Protein AF-A0A2P6P1Z3-F1 (afdb_monomer)

Solvent-accessible surface area (backbone atoms only — not comparable to full-atom values): 7230 Å² total; per-residue (Å²): 114,63,71,67,61,56,53,53,53,49,55,52,51,52,56,49,49,52,50,42,66,70,66,73,53,96,58,74,72,78,73,43,80,47,70,51,68,73,65,91,86,56,58,59,67,59,38,65,75,65,55,59,63,68,64,52,67,67,78,42,44,46,83,47,77,49,87,76,76,66,87,91,67,74,92,77,88,87,88,76,99,55,85,85,63,66,95,62,81,65,67,52,42,71,33,85,87,37,95,58,36,50,78,95,52,96,68,136

Sequence (108 aa):
MGPNTFLAVQNIIEAVEDKYQTQGRNFEVPEFQVFFSDQAGNDFNKLFQSLPLELLRNGRTRIFYSRLFPKAHLHLVYSSFSLQCLSKVPEEVLDRNSPAWNKGRIHY

Secondary structure (DSSP, 8-state):
--HHHHHHHHHHHHHHHHHHHHT-S-PPPP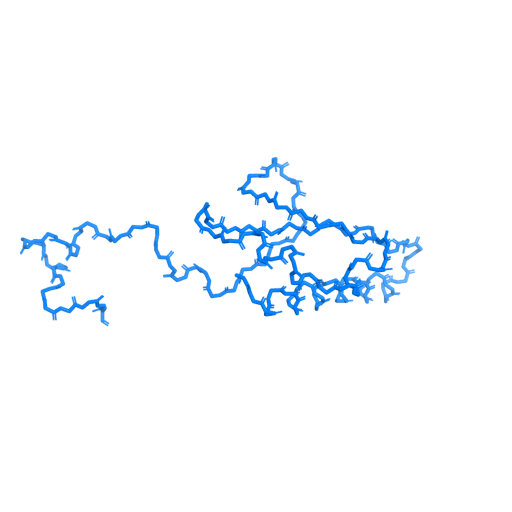PEEEEE---TTS-HHHHHHT--HHHHHTSSEEEEE-S---TT--S-----S-TTS-SS--GGGT-TTSTT--TT-S--

Foldseek 3Di:
DDCVVVVVVVVVLVVQQVVVVPVPPPDDRAQAEAEDEDDPPDDVVVVVVPDDVVQVVVVRYDYYYDHDDPPPGDPDDDDDPPPVDDPDDPVLCCDPVHPNPVPPDPDD

pLDDT: mean 87.69, std 8.58, range [58.81, 97.06]

InterPro domains:
  IPR005299 SAM dependent carboxyl methyltransferase [PF03492] (1-108)
  IPR005299 SAM dependent carboxyl methyltransferase [PTHR31009] (1-108)
  IPR029063 S-adenosyl-L-methionine-dependent methyltransferase superfamily [G3DSA:3.40.50.150] (1-108)
  IPR029063 S-adenosyl-L-methionine-dependent methyltransferase superfamily [SSF53335] (2-108)

Mean predicted aligned error: 6.29 Å

Organism: Rosa chinensis (NCBI:txid74649)

Radius of gyration: 19.91 Å; Cα contacts (8 Å, |Δi|>4): 66; chains: 1; bounding box: 46×25×56 Å

Structure (mmCIF, N/CA/C/O backbone):
data_AF-A0A2P6P1Z3-F1
#
_entry.id   AF-A0A2P6P1Z3-F1
#
loop_
_atom_site.group_PDB
_atom_site.id
_atom_site.type_symbol
_atom_site.label_atom_id
_atom_site.label_alt_id
_atom_site.label_comp_id
_atom_site.label_asym_id
_atom_site.label_entity_id
_atom_site.label_seq_id
_atom_site.pdbx_PDB_ins_code
_atom_site.Cartn_x
_atom_site.Cartn_y
_atom_site.Cartn_z
_atom_site.occupancy
_atom_site.B_iso_or_equiv
_atom_site.auth_seq_id
_atom_site.auth_comp_id
_atom_site.auth_asym_id
_atom_site.auth_atom_id
_atom_site.pdbx_PDB_model_num
ATOM 1 N N . MET A 1 1 ? 10.456 2.105 4.198 1.00 66.50 1 MET A N 1
ATOM 2 C CA . MET A 1 1 ? 9.118 2.629 4.562 1.00 66.50 1 MET A CA 1
ATOM 3 C C . MET A 1 1 ? 9.265 3.918 5.359 1.00 66.50 1 MET A C 1
ATOM 5 O O . MET A 1 1 ? 10.173 3.985 6.177 1.00 66.50 1 MET A O 1
ATOM 9 N N . GLY A 1 2 ? 8.434 4.930 5.093 1.00 75.50 2 GLY A N 1
ATOM 10 C CA . GLY A 1 2 ? 8.514 6.260 5.717 1.00 75.50 2 GLY A CA 1
ATOM 11 C C . GLY A 1 2 ? 7.184 6.709 6.341 1.00 75.50 2 GLY A C 1
ATOM 12 O O . GLY A 1 2 ? 6.200 5.972 6.263 1.00 75.50 2 GLY A O 1
ATOM 13 N N . PRO A 1 3 ? 7.124 7.921 6.925 1.00 81.94 3 PRO A N 1
ATOM 14 C CA . PRO A 1 3 ? 5.985 8.388 7.727 1.00 81.94 3 PRO A CA 1
ATOM 15 C C . PRO A 1 3 ? 4.665 8.479 6.947 1.00 81.94 3 PRO A C 1
ATOM 17 O O . PRO A 1 3 ? 3.595 8.346 7.535 1.00 81.94 3 PRO A O 1
ATOM 20 N N . ASN A 1 4 ? 4.729 8.636 5.621 1.00 86.69 4 ASN A N 1
ATOM 21 C CA . ASN A 1 4 ? 3.555 8.731 4.746 1.00 86.69 4 ASN A CA 1
ATOM 22 C C . ASN A 1 4 ? 2.596 7.547 4.919 1.00 86.69 4 ASN A C 1
ATOM 24 O O . ASN A 1 4 ? 1.381 7.721 4.912 1.00 86.69 4 ASN A O 1
ATOM 28 N N . THR A 1 5 ? 3.148 6.345 5.094 1.00 87.06 5 THR A N 1
ATOM 29 C CA . THR A 1 5 ? 2.363 5.123 5.266 1.00 87.06 5 THR A CA 1
ATOM 30 C C . THR A 1 5 ? 1.565 5.152 6.571 1.00 87.06 5 THR A C 1
ATOM 32 O O . THR A 1 5 ? 0.411 4.731 6.589 1.00 87.06 5 THR A O 1
ATOM 35 N N . PHE A 1 6 ? 2.137 5.689 7.651 1.00 88.31 6 PHE A N 1
ATOM 36 C CA . PHE A 1 6 ? 1.447 5.797 8.938 1.00 88.31 6 PHE A CA 1
ATOM 37 C C . PHE A 1 6 ? 0.349 6.854 8.915 1.00 88.31 6 PHE A C 1
ATOM 39 O O . PHE A 1 6 ? -0.741 6.589 9.410 1.00 88.31 6 PHE A O 1
ATOM 46 N N . LEU A 1 7 ? 0.598 7.994 8.265 1.00 89.94 7 LEU A N 1
ATOM 47 C CA . LEU A 1 7 ? -0.418 9.029 8.073 1.00 89.94 7 LEU A CA 1
ATOM 48 C C . LEU A 1 7 ? -1.613 8.499 7.268 1.00 89.94 7 LEU A C 1
ATOM 50 O O . LEU A 1 7 ? -2.761 8.744 7.621 1.00 89.94 7 LEU A O 1
ATOM 54 N N . ALA A 1 8 ? -1.355 7.726 6.208 1.00 92.81 8 ALA A N 1
ATOM 55 C CA . ALA A 1 8 ? -2.421 7.106 5.428 1.00 92.81 8 ALA A CA 1
ATOM 56 C C . ALA A 1 8 ? -3.257 6.130 6.273 1.00 92.81 8 ALA A C 1
ATOM 58 O O . ALA A 1 8 ? -4.483 6.170 6.213 1.00 92.81 8 ALA A O 1
ATOM 59 N N . VAL A 1 9 ? -2.606 5.284 7.081 1.00 92.25 9 VAL A N 1
ATOM 60 C CA . VAL A 1 9 ? -3.297 4.366 8.001 1.00 92.25 9 VAL A CA 1
ATOM 61 C C . VAL A 1 9 ? -4.146 5.132 9.011 1.00 92.25 9 VAL A C 1
ATOM 63 O O . VAL A 1 9 ? -5.310 4.786 9.191 1.00 92.25 9 VAL A O 1
ATOM 66 N N . GLN A 1 10 ? -3.592 6.173 9.631 1.00 91.19 10 GLN A N 1
ATOM 67 C CA . GLN A 1 10 ? -4.299 6.992 10.610 1.00 91.19 10 GLN A CA 1
ATOM 68 C C . GLN A 1 10 ? -5.548 7.639 10.002 1.00 91.19 10 GLN A C 1
ATOM 70 O O . GLN A 1 10 ? -6.642 7.434 10.517 1.00 91.19 10 GLN A O 1
ATOM 75 N N . ASN A 1 11 ? -5.411 8.296 8.847 1.00 93.44 11 ASN A N 1
ATOM 76 C CA . ASN A 1 11 ? -6.537 8.921 8.151 1.00 93.44 11 ASN A CA 1
ATOM 77 C C . ASN A 1 11 ? -7.644 7.912 7.800 1.00 93.44 11 ASN A C 1
ATOM 79 O O . ASN A 1 11 ? -8.827 8.238 7.854 1.00 93.44 11 ASN A O 1
ATOM 83 N N . ILE A 1 12 ? -7.275 6.686 7.411 1.00 94.44 12 ILE A N 1
ATOM 84 C CA . ILE A 1 12 ? -8.244 5.628 7.094 1.00 94.44 12 ILE A CA 1
ATOM 85 C C . ILE A 1 12 ? -8.974 5.167 8.357 1.00 94.44 12 ILE A C 1
ATOM 87 O O . ILE A 1 12 ? -10.191 5.000 8.311 1.00 94.44 12 ILE A O 1
ATOM 91 N N . ILE A 1 13 ? -8.251 4.942 9.458 1.00 91.88 13 ILE A N 1
ATOM 92 C CA . ILE A 1 13 ? -8.849 4.531 10.733 1.00 91.88 13 ILE A CA 1
ATOM 93 C C . ILE A 1 13 ? -9.823 5.607 11.210 1.00 91.88 13 ILE A C 1
ATOM 95 O O . ILE A 1 13 ? -10.996 5.296 11.387 1.00 91.88 13 ILE A O 1
ATOM 99 N N . GLU A 1 14 ? -9.376 6.861 11.307 1.00 91.56 14 GLU A N 1
ATOM 100 C CA . GLU A 1 14 ? -10.19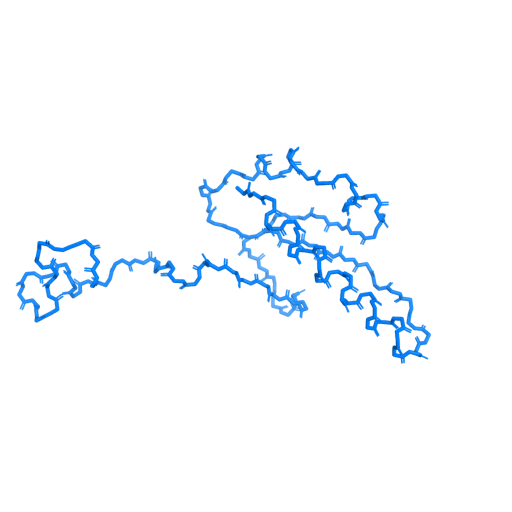7 7.997 11.749 1.00 91.56 14 GLU A CA 1
ATOM 101 C C . GLU A 1 14 ? -11.470 8.131 10.897 1.00 91.56 14 GLU A C 1
ATOM 103 O O . GLU A 1 14 ? -12.578 8.155 11.427 1.00 91.56 14 GLU A O 1
ATOM 108 N N . ALA A 1 15 ? -11.348 8.077 9.566 1.00 93.56 15 ALA A N 1
ATOM 109 C CA . ALA A 1 15 ? -12.505 8.159 8.673 1.00 93.56 15 ALA A CA 1
ATOM 110 C C . ALA A 1 15 ? -13.499 6.993 8.846 1.00 93.56 15 ALA A C 1
ATOM 112 O O . ALA A 1 15 ? -14.709 7.164 8.660 1.00 93.56 15 ALA A O 1
ATOM 113 N N . VAL A 1 16 ? -13.014 5.789 9.167 1.00 91.50 16 VAL A N 1
ATOM 114 C CA . VAL A 1 16 ? -13.882 4.639 9.448 1.00 91.50 16 VAL A CA 1
ATOM 115 C C . VAL A 1 16 ? -14.548 4.799 10.813 1.00 91.50 16 VAL A C 1
ATOM 117 O O . VAL A 1 16 ? -15.757 4.597 10.903 1.00 91.50 16 VAL A O 1
ATOM 120 N N . GLU A 1 17 ? -13.808 5.186 11.851 1.00 89.44 17 GLU A N 1
ATOM 121 C CA . GLU A 1 17 ? -14.349 5.427 13.194 1.00 89.44 17 GLU A CA 1
ATOM 122 C C . GLU A 1 17 ? -15.449 6.494 13.171 1.00 89.44 17 GLU A C 1
ATOM 124 O O . GLU A 1 17 ? -16.557 6.235 13.649 1.00 89.44 17 GLU A O 1
ATOM 129 N N . ASP A 1 18 ? -15.200 7.627 12.514 1.00 90.88 18 ASP A N 1
ATOM 130 C CA . ASP A 1 18 ? -16.171 8.710 12.339 1.00 90.88 18 ASP A CA 1
ATOM 131 C C . ASP A 1 18 ? -17.444 8.223 11.642 1.00 90.88 18 ASP A C 1
ATOM 133 O O . ASP A 1 18 ? -18.569 8.563 12.026 1.00 90.88 18 ASP A O 1
ATOM 137 N N . LYS A 1 19 ? -17.301 7.365 10.628 1.00 90.81 19 LYS A N 1
ATOM 138 C CA . LYS A 1 19 ? -18.449 6.774 9.934 1.00 90.81 19 LYS A CA 1
ATOM 139 C C . LYS A 1 19 ? -19.277 5.876 10.857 1.00 90.81 19 LYS A C 1
ATOM 141 O O . LYS A 1 19 ? -20.504 5.915 10.785 1.00 90.81 19 LYS A O 1
ATOM 146 N N . TYR A 1 20 ? -18.644 5.077 11.716 1.00 88.25 20 TYR A N 1
ATOM 147 C CA . TYR A 1 20 ? -19.368 4.238 12.679 1.00 88.25 20 TYR A CA 1
ATOM 148 C C . TYR A 1 20 ? -20.091 5.079 13.734 1.00 88.25 20 TYR A C 1
ATOM 150 O O . TYR A 1 20 ? -21.241 4.785 14.057 1.00 88.25 20 TYR A O 1
ATOM 158 N N . GLN A 1 21 ? -19.463 6.155 14.209 1.00 86.25 21 GLN A N 1
ATOM 159 C CA . GLN A 1 21 ? -20.061 7.059 15.192 1.00 86.25 21 GLN A CA 1
ATOM 160 C C . GLN A 1 21 ? -21.251 7.843 14.616 1.00 86.25 21 GLN A C 1
ATOM 162 O O . GLN A 1 21 ? -22.292 7.968 15.258 1.00 86.25 21 GLN A O 1
ATOM 167 N N . THR A 1 22 ? -21.132 8.343 13.384 1.00 87.06 22 THR A N 1
ATOM 168 C CA . THR A 1 22 ? -22.158 9.197 12.755 1.00 87.06 2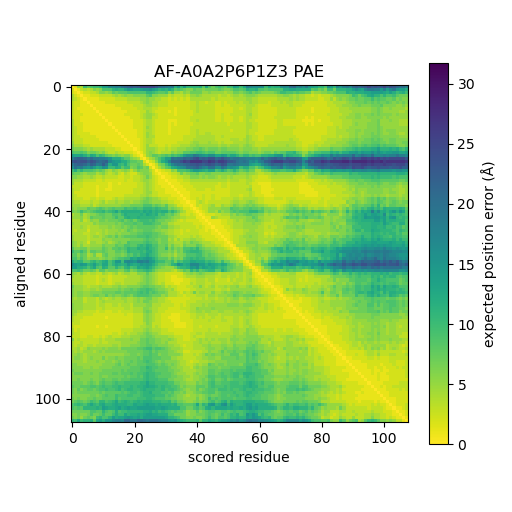2 THR A CA 1
ATOM 169 C C . THR A 1 22 ? -23.370 8.430 12.230 1.00 87.06 22 THR A C 1
ATOM 171 O O . THR A 1 22 ? -24.460 8.994 12.145 1.00 87.06 22 THR A O 1
ATOM 174 N N . GLN A 1 23 ? -23.231 7.145 11.891 1.00 82.12 23 GLN A N 1
ATOM 175 C CA . GLN A 1 23 ? -24.332 6.357 11.325 1.00 82.12 23 GLN A CA 1
ATOM 176 C C . GLN A 1 23 ? -25.368 5.867 12.353 1.00 82.12 23 GLN A C 1
ATOM 178 O O . GLN A 1 23 ? -26.325 5.198 11.960 1.00 82.12 23 GLN A O 1
ATOM 183 N N . GLY A 1 24 ? -25.228 6.212 13.641 1.00 58.81 24 GLY A N 1
ATOM 184 C CA . GLY A 1 24 ? -26.300 6.126 14.647 1.00 58.81 24 GLY A CA 1
ATOM 185 C C . GLY A 1 24 ? -26.850 4.722 14.930 1.00 58.81 24 GLY A C 1
ATOM 186 O O . GLY A 1 24 ? -27.867 4.572 15.604 1.00 58.81 24 GLY A O 1
ATOM 187 N N . ARG A 1 25 ? -26.211 3.676 14.410 1.00 61.59 25 ARG A N 1
ATOM 188 C CA . ARG A 1 25 ? -26.497 2.290 14.778 1.00 61.59 25 ARG A CA 1
ATOM 189 C C . ARG A 1 25 ? -25.661 1.995 16.020 1.00 61.59 25 ARG A C 1
ATOM 1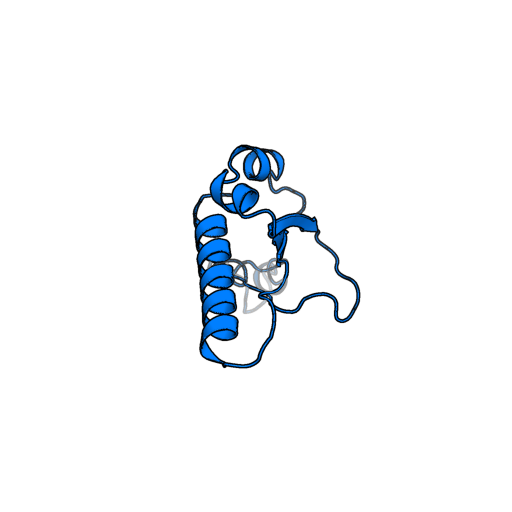91 O O . ARG A 1 25 ? -24.526 2.447 16.080 1.00 61.59 25 ARG A O 1
ATOM 198 N N . ASN A 1 26 ? -26.195 1.245 16.985 1.00 61.53 26 ASN A N 1
ATOM 199 C CA . ASN A 1 26 ? -25.491 0.771 18.192 1.00 61.53 26 ASN A CA 1
ATOM 200 C C . ASN A 1 26 ? -24.329 -0.197 17.862 1.00 61.53 26 ASN A C 1
ATOM 202 O O . ASN A 1 26 ? -24.202 -1.260 18.464 1.00 61.53 26 ASN A O 1
ATOM 206 N N . PHE A 1 27 ? -23.528 0.105 16.847 1.00 69.94 27 PHE A N 1
ATOM 207 C CA . PHE A 1 27 ? -22.347 -0.644 16.501 1.00 69.94 27 PHE A CA 1
ATOM 208 C C . PHE A 1 27 ? -21.200 -0.090 17.319 1.00 69.94 27 PHE A C 1
ATOM 210 O O . PHE A 1 27 ? -20.813 1.070 17.190 1.00 69.94 27 PHE A O 1
ATOM 217 N N . GLU A 1 28 ? -20.664 -0.953 18.168 1.00 82.38 28 GLU A N 1
ATOM 218 C CA . GLU A 1 28 ? -19.338 -0.757 18.712 1.00 82.38 28 GLU A CA 1
ATOM 219 C C . GLU A 1 28 ? -18.374 -0.546 17.539 1.00 82.38 28 GLU A C 1
ATOM 221 O O . GLU A 1 28 ? -18.435 -1.258 16.530 1.00 82.38 28 GLU A O 1
ATOM 226 N N . VAL A 1 29 ? -17.522 0.476 17.642 1.00 84.94 29 VAL A N 1
ATOM 227 C CA . VAL A 1 29 ? -16.449 0.697 16.666 1.00 84.94 29 VAL A CA 1
ATOM 228 C C . VAL A 1 29 ? -15.683 -0.637 16.527 1.00 84.94 29 VAL A C 1
ATOM 230 O O . VAL A 1 29 ? -15.501 -1.327 17.535 1.00 84.94 29 VAL A O 1
ATOM 233 N N . PRO A 1 30 ? -15.250 -1.056 15.329 1.00 88.62 30 PRO A N 1
ATOM 234 C CA . PRO A 1 30 ? -14.557 -2.333 15.169 1.00 88.62 30 PRO A CA 1
ATOM 235 C C . PRO A 1 30 ? -13.114 -2.301 15.701 1.00 88.62 30 PRO A C 1
ATOM 237 O O . PRO A 1 30 ? -12.525 -1.240 15.924 1.00 88.62 30 PRO A O 1
ATOM 240 N N . GLU A 1 31 ? -12.524 -3.480 15.897 1.00 91.50 31 GLU A N 1
ATOM 241 C CA . GLU A 1 31 ? -11.065 -3.618 15.953 1.00 91.50 31 GLU A CA 1
ATOM 242 C C . GLU A 1 31 ? -10.476 -3.473 14.543 1.00 91.50 31 GLU A C 1
ATOM 244 O O . GLU A 1 31 ? -11.069 -3.906 13.551 1.00 91.50 31 GLU A O 1
ATOM 249 N N . PHE A 1 32 ? -9.276 -2.906 14.453 1.00 91.94 32 PHE A N 1
ATOM 250 C CA . PHE A 1 32 ? -8.572 -2.702 13.194 1.00 91.94 32 PHE A CA 1
ATOM 251 C C . PHE A 1 32 ? -7.400 -3.672 13.075 1.00 91.94 32 PHE A C 1
ATOM 253 O O . PHE A 1 32 ? -6.544 -3.766 13.953 1.00 91.94 32 PHE A O 1
ATOM 260 N N . GLN A 1 33 ? -7.325 -4.377 11.949 1.00 93.94 33 GLN A N 1
ATOM 261 C CA . GLN A 1 33 ? -6.143 -5.143 11.564 1.00 93.94 33 GLN A CA 1
ATOM 262 C C . GLN A 1 33 ? -5.515 -4.474 10.348 1.00 93.94 33 GLN A C 1
ATOM 264 O O . GLN A 1 33 ? -6.100 -4.452 9.265 1.00 93.94 33 GLN A O 1
ATOM 269 N N . VAL A 1 34 ? -4.334 -3.899 10.545 1.00 92.75 34 VAL A N 1
ATOM 270 C CA . VAL A 1 34 ? -3.595 -3.174 9.514 1.00 92.75 34 VAL A CA 1
ATOM 271 C C . VAL A 1 34 ? -2.482 -4.069 9.001 1.00 92.75 34 VAL A C 1
ATOM 273 O O . VAL A 1 34 ? -1.633 -4.522 9.768 1.00 92.75 34 VAL A O 1
ATOM 276 N N . PHE A 1 35 ? -2.469 -4.299 7.692 1.00 93.00 35 PHE A N 1
ATOM 277 C CA . PHE A 1 35 ? -1.442 -5.087 7.027 1.00 93.00 35 PHE A CA 1
ATOM 278 C C . PHE A 1 35 ? -0.600 -4.190 6.131 1.00 93.00 35 PHE A C 1
ATOM 280 O O . PHE A 1 35 ? -1.117 -3.552 5.214 1.00 93.00 35 PHE A O 1
ATOM 287 N N . PHE A 1 36 ? 0.708 -4.177 6.363 1.00 91.75 36 PHE A N 1
ATOM 288 C CA . PHE A 1 36 ? 1.657 -3.581 5.435 1.00 91.75 36 PHE A CA 1
ATOM 289 C C . PHE A 1 36 ? 2.085 -4.624 4.402 1.00 91.75 36 PHE A C 1
ATOM 291 O O . PHE A 1 36 ? 2.424 -5.751 4.760 1.00 91.75 36 PHE A O 1
ATOM 298 N N . SER A 1 37 ? 2.070 -4.247 3.124 1.00 91.50 37 SER A N 1
ATOM 299 C CA . SER A 1 37 ? 2.480 -5.097 2.003 1.00 91.50 37 SER A CA 1
ATOM 300 C C . SER A 1 37 ? 3.442 -4.325 1.107 1.00 91.50 37 SER A C 1
ATOM 302 O O . SER A 1 37 ? 3.159 -3.195 0.724 1.00 91.50 37 SER A O 1
ATOM 304 N N . ASP A 1 38 ? 4.573 -4.943 0.780 1.00 90.38 38 ASP A N 1
ATOM 305 C CA . ASP A 1 38 ? 5.600 -4.413 -0.124 1.00 90.38 38 ASP A CA 1
ATOM 306 C C . ASP A 1 38 ? 6.415 -5.588 -0.697 1.00 90.38 38 ASP A C 1
ATOM 308 O O . ASP A 1 38 ? 6.251 -6.746 -0.279 1.00 90.38 38 ASP A O 1
ATOM 312 N N . GLN A 1 39 ? 7.306 -5.291 -1.639 1.00 87.44 39 GLN A N 1
ATOM 313 C CA . GLN A 1 39 ? 8.254 -6.230 -2.219 1.00 87.44 39 GLN A CA 1
ATOM 314 C C . GLN A 1 39 ? 9.114 -6.900 -1.139 1.00 87.44 39 GLN A C 1
ATOM 316 O O . GLN A 1 39 ? 9.400 -6.335 -0.083 1.00 87.44 39 GLN A O 1
ATOM 321 N N . ALA A 1 40 ? 9.571 -8.124 -1.416 1.00 83.19 40 ALA A N 1
ATOM 322 C CA . ALA A 1 40 ? 10.347 -8.916 -0.459 1.00 83.19 40 ALA A CA 1
ATOM 323 C C . ALA A 1 40 ? 11.675 -8.261 -0.037 1.00 83.19 40 ALA A C 1
ATOM 325 O O . ALA A 1 40 ? 12.176 -8.570 1.039 1.00 83.19 40 ALA A O 1
ATOM 326 N N . GLY A 1 41 ? 12.220 -7.361 -0.862 1.00 81.62 41 GLY A N 1
ATOM 327 C CA . GLY A 1 41 ? 13.429 -6.595 -0.555 1.00 81.62 41 GLY A CA 1
ATOM 328 C C . GLY A 1 41 ? 13.206 -5.358 0.322 1.00 81.62 41 GLY A C 1
ATOM 329 O O . GLY A 1 41 ? 14.182 -4.703 0.675 1.00 81.62 41 GLY A O 1
ATOM 330 N N . ASN A 1 42 ? 11.961 -5.007 0.670 1.00 83.88 42 ASN A N 1
ATOM 331 C CA . ASN A 1 42 ? 11.699 -3.867 1.547 1.00 83.88 42 ASN A CA 1
ATOM 332 C C . ASN A 1 42 ? 12.107 -4.168 3.002 1.00 83.88 42 ASN A C 1
ATOM 334 O O . ASN A 1 42 ? 11.875 -5.254 3.533 1.00 83.88 42 ASN A O 1
ATOM 338 N N . ASP A 1 43 ? 12.673 -3.163 3.670 1.00 83.62 43 ASP A N 1
ATOM 339 C CA . ASP A 1 43 ? 13.118 -3.247 5.061 1.00 83.62 43 ASP A CA 1
ATOM 340 C C . ASP A 1 43 ? 11.940 -3.041 6.029 1.00 83.62 43 ASP A C 1
ATOM 342 O O . ASP A 1 43 ? 11.625 -1.923 6.457 1.00 83.62 43 ASP A O 1
ATOM 346 N N . PHE A 1 44 ? 11.261 -4.140 6.365 1.00 83.75 44 PHE A N 1
ATOM 347 C CA . PHE A 1 44 ? 10.180 -4.141 7.354 1.00 83.75 44 PHE A CA 1
ATOM 348 C C . PHE A 1 44 ? 10.679 -3.935 8.784 1.00 83.75 44 PHE A C 1
ATOM 350 O O . PHE A 1 44 ? 9.925 -3.437 9.614 1.00 83.75 44 PHE A O 1
ATOM 357 N N . ASN A 1 45 ? 11.944 -4.233 9.084 1.00 84.25 45 ASN A N 1
ATOM 358 C CA . ASN A 1 45 ? 12.485 -4.006 10.423 1.00 84.25 45 ASN A CA 1
ATOM 359 C C . ASN A 1 45 ? 12.500 -2.512 10.744 1.00 84.25 45 ASN A C 1
ATOM 361 O O . ASN A 1 45 ? 12.057 -2.109 11.819 1.00 84.25 45 ASN A O 1
ATOM 365 N N . LYS A 1 46 ? 12.905 -1.676 9.781 1.00 85.06 46 LYS A N 1
ATOM 366 C CA . LYS A 1 46 ? 12.798 -0.216 9.919 1.00 85.06 46 LYS A CA 1
ATOM 367 C C . LYS A 1 46 ? 11.359 0.262 10.082 1.00 85.06 46 LYS A C 1
ATOM 369 O O . LYS A 1 46 ? 11.118 1.192 10.846 1.00 85.06 46 LYS A O 1
ATOM 374 N N . LEU A 1 47 ? 10.400 -0.359 9.390 1.00 84.94 47 LEU A N 1
ATOM 375 C CA . LEU A 1 47 ? 8.980 -0.034 9.555 1.00 84.94 47 LEU A CA 1
ATOM 376 C C . LEU A 1 47 ? 8.534 -0.280 11.002 1.00 84.94 47 LEU A C 1
ATOM 378 O O . LEU A 1 47 ? 8.007 0.629 11.629 1.00 84.94 47 LEU A O 1
ATOM 382 N N . PHE A 1 48 ? 8.795 -1.469 11.549 1.00 83.62 48 PHE A N 1
ATOM 383 C CA . PHE A 1 48 ? 8.399 -1.802 12.919 1.00 83.62 48 PHE A CA 1
ATOM 384 C C . PHE A 1 48 ? 9.111 -0.943 13.974 1.00 83.62 48 PHE A C 1
ATOM 386 O O . PHE A 1 48 ? 8.492 -0.567 14.963 1.00 83.62 48 PHE A O 1
ATOM 393 N N . GLN A 1 49 ? 10.376 -0.571 13.750 1.00 84.94 49 GLN A N 1
ATOM 394 C CA . GLN A 1 49 ? 11.124 0.326 14.644 1.00 84.94 49 GLN A CA 1
ATOM 395 C C . GLN A 1 49 ? 10.606 1.771 14.639 1.00 84.94 49 GLN A C 1
ATOM 397 O O . GLN A 1 49 ? 10.778 2.485 15.621 1.00 84.94 49 GLN A O 1
ATOM 402 N N . SER A 1 50 ? 9.997 2.207 13.535 1.00 85.62 50 SER A N 1
ATOM 403 C CA . SER A 1 50 ? 9.466 3.566 13.363 1.00 85.62 50 SER A CA 1
ATOM 404 C C . SER A 1 50 ? 7.963 3.663 13.611 1.00 85.62 50 SER A C 1
ATOM 406 O O . SER A 1 50 ? 7.379 4.719 13.368 1.00 85.62 50 SER A O 1
ATOM 408 N N . LEU A 1 51 ? 7.333 2.584 14.090 1.00 84.06 51 LEU A N 1
ATOM 409 C CA . LEU A 1 51 ? 5.903 2.569 14.355 1.00 84.06 51 LEU A CA 1
ATOM 410 C C . LEU A 1 51 ? 5.528 3.643 15.386 1.00 84.06 51 LEU A C 1
ATOM 412 O O . LEU A 1 51 ? 6.051 3.623 16.504 1.00 84.06 51 LEU A O 1
ATOM 416 N N . PRO A 1 52 ? 4.595 4.550 15.052 1.00 81.62 52 PRO A N 1
ATOM 417 C CA . PRO A 1 52 ? 4.075 5.510 16.007 1.00 81.62 52 PRO A CA 1
ATOM 418 C C . PRO A 1 52 ? 3.429 4.776 17.177 1.00 81.62 52 PRO A C 1
ATOM 420 O O . PRO A 1 52 ? 2.523 3.960 16.994 1.00 81.62 52 PRO A O 1
ATOM 423 N N . LEU A 1 53 ? 3.867 5.100 18.393 1.00 76.00 53 LEU A N 1
ATOM 424 C CA . LEU A 1 53 ? 3.319 4.499 19.607 1.00 76.00 53 LEU A CA 1
ATOM 425 C C . LEU A 1 53 ? 1.805 4.756 19.727 1.00 76.00 53 LEU A C 1
ATOM 427 O O . LEU A 1 53 ? 1.077 3.919 20.246 1.00 76.00 53 LEU A O 1
ATOM 431 N N . GLU A 1 54 ? 1.315 5.878 19.201 1.00 74.94 54 GLU A N 1
ATOM 432 C CA . GLU A 1 54 ? -0.105 6.256 19.174 1.00 74.94 54 GLU A CA 1
ATOM 433 C C . GLU A 1 54 ? -0.979 5.250 18.412 1.00 74.94 54 GLU A C 1
ATOM 435 O O . GLU A 1 54 ? -2.038 4.868 18.910 1.00 74.94 54 GLU A O 1
ATOM 440 N N . LEU A 1 55 ? -0.498 4.727 17.276 1.00 75.31 55 LEU A N 1
ATOM 441 C CA . LEU A 1 55 ? -1.211 3.707 16.498 1.00 75.31 55 LEU A CA 1
ATOM 442 C C . LEU A 1 55 ? -1.353 2.383 17.257 1.00 75.31 55 LEU A C 1
ATOM 444 O O . LEU A 1 55 ? -2.297 1.641 17.004 1.00 75.31 55 LEU A O 1
ATOM 448 N N . LEU A 1 56 ? -0.435 2.092 18.181 1.00 70.88 56 LEU A N 1
ATOM 449 C CA . LEU A 1 56 ? -0.462 0.892 19.022 1.00 70.88 56 LEU A CA 1
ATOM 450 C C . LEU A 1 56 ? -1.234 1.118 20.335 1.00 70.88 56 LEU A C 1
ATOM 452 O O . LEU A 1 56 ? -1.809 0.184 20.891 1.00 70.88 56 LEU A O 1
ATOM 456 N N . ARG A 1 57 ? -1.262 2.357 20.844 1.00 63.47 57 ARG A N 1
ATOM 457 C CA . ARG A 1 57 ? -1.884 2.718 22.132 1.00 63.47 57 ARG A CA 1
ATOM 458 C C . ARG A 1 57 ? -3.405 2.743 22.109 1.00 63.47 57 ARG A C 1
ATOM 460 O O . ARG A 1 57 ? -4.003 2.683 23.179 1.00 63.47 57 ARG A O 1
ATOM 467 N N . ASN A 1 58 ? -4.031 2.789 20.936 1.00 65.62 58 ASN A N 1
ATOM 468 C CA . ASN A 1 58 ? -5.488 2.691 20.822 1.00 65.62 58 ASN A CA 1
ATOM 469 C C . ASN A 1 58 ? -6.043 1.323 21.278 1.00 65.62 58 ASN A C 1
ATOM 471 O O . ASN A 1 58 ? -7.257 1.182 21.382 1.00 65.62 58 ASN A O 1
ATOM 475 N N . GLY A 1 59 ? -5.190 0.314 21.535 1.00 68.69 59 GLY A N 1
ATOM 476 C CA . GLY A 1 59 ? -5.563 -1.008 22.069 1.00 68.69 59 GLY A CA 1
ATOM 477 C C . GLY A 1 59 ? -6.423 -1.868 21.133 1.00 68.69 59 GLY A C 1
ATOM 478 O O . GLY A 1 59 ? -6.675 -3.035 21.417 1.00 68.69 59 GLY A O 1
ATOM 479 N N . ARG A 1 60 ? -6.852 -1.294 20.009 1.00 77.31 60 ARG A N 1
ATOM 480 C CA . ARG A 1 60 ? -7.828 -1.834 19.059 1.00 77.31 60 ARG A CA 1
ATOM 481 C C . ARG A 1 60 ? -7.215 -2.067 17.686 1.00 77.31 60 ARG A C 1
ATOM 483 O O . ARG A 1 60 ? -7.807 -2.770 16.875 1.00 77.31 60 ARG A O 1
ATOM 490 N N . THR A 1 61 ? -6.045 -1.485 17.426 1.00 87.94 61 THR A N 1
ATOM 491 C CA . THR A 1 61 ? -5.308 -1.647 16.177 1.00 87.94 61 THR A CA 1
ATOM 492 C C . THR A 1 61 ? -4.181 -2.645 16.3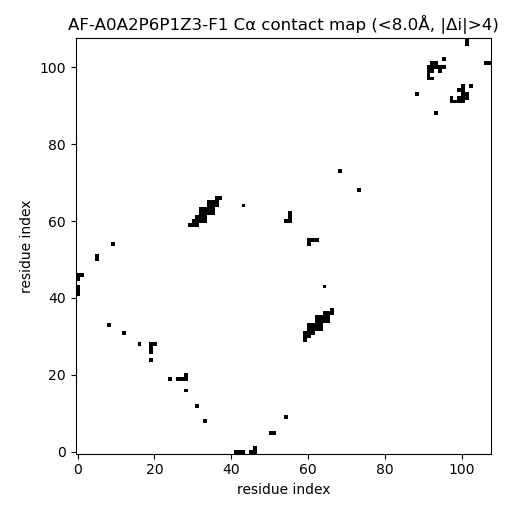59 1.00 87.94 61 THR A C 1
ATOM 494 O O . THR A 1 61 ? -3.304 -2.492 17.207 1.00 87.94 61 THR A O 1
ATOM 497 N N . ARG A 1 62 ? -4.186 -3.673 15.517 1.00 88.19 62 ARG A N 1
ATOM 498 C CA . ARG A 1 62 ? -3.117 -4.664 15.422 1.00 88.19 62 ARG A CA 1
ATOM 499 C C . ARG A 1 62 ? -2.429 -4.521 14.080 1.00 88.19 62 ARG A C 1
ATOM 501 O O . ARG A 1 62 ? -3.086 -4.435 13.045 1.00 88.19 62 ARG A O 1
ATOM 508 N N . ILE A 1 63 ? -1.104 -4.491 14.112 1.00 87.69 63 ILE A N 1
ATOM 509 C CA . ILE A 1 63 ? -0.275 -4.228 12.942 1.00 87.69 63 ILE A CA 1
ATOM 510 C C . ILE A 1 63 ? 0.459 -5.501 12.543 1.00 87.69 63 ILE A C 1
ATOM 512 O O . ILE A 1 63 ? 1.123 -6.132 13.363 1.00 87.69 63 ILE A O 1
ATOM 516 N N . PHE A 1 64 ? 0.366 -5.842 11.264 1.00 88.62 64 PHE A N 1
ATOM 517 C CA . PHE A 1 64 ? 0.946 -7.039 10.683 1.00 88.62 64 PHE A CA 1
ATOM 518 C C . PHE A 1 64 ? 1.683 -6.727 9.385 1.00 88.62 64 PHE A C 1
ATOM 520 O O . PHE A 1 64 ? 1.464 -5.711 8.722 1.00 88.62 64 PHE A O 1
ATOM 527 N N . TYR A 1 65 ? 2.530 -7.670 8.991 1.00 87.69 65 TYR A N 1
ATOM 528 C CA . TYR A 1 65 ? 3.098 -7.743 7.657 1.00 87.69 65 TYR A CA 1
ATOM 529 C C . TYR A 1 65 ? 2.526 -8.962 6.932 1.00 87.69 65 TYR A C 1
ATOM 531 O O . TYR A 1 65 ? 2.549 -10.064 7.480 1.00 87.69 65 TYR A O 1
ATOM 539 N N . SER A 1 66 ? 2.040 -8.783 5.702 1.00 85.50 66 SER A N 1
ATOM 540 C CA . SER A 1 66 ? 1.698 -9.907 4.827 1.00 85.50 66 SER A CA 1
ATOM 541 C C . SER A 1 66 ? 1.758 -9.515 3.352 1.00 85.50 66 SER A C 1
ATOM 543 O O . SER A 1 66 ? 1.457 -8.382 2.989 1.00 85.50 66 SER A O 1
ATOM 545 N N . ARG A 1 67 ? 2.117 -10.479 2.495 1.00 84.94 67 ARG A N 1
ATOM 546 C CA . ARG A 1 67 ? 2.065 -10.358 1.024 1.00 84.94 67 ARG A CA 1
ATOM 547 C C . ARG A 1 67 ? 0.923 -11.151 0.394 1.00 84.94 67 ARG A C 1
ATOM 549 O O . ARG A 1 67 ? 0.619 -10.955 -0.776 1.00 84.94 67 ARG A O 1
ATOM 556 N N . LEU A 1 68 ? 0.337 -12.085 1.140 1.00 87.88 68 LEU A N 1
ATOM 557 C CA . LEU A 1 68 ? -0.695 -12.993 0.655 1.00 87.88 68 LEU A CA 1
ATOM 558 C C . LEU A 1 68 ? -1.866 -12.968 1.627 1.00 87.88 68 LEU A C 1
ATOM 560 O O . LEU A 1 68 ? -1.682 -12.997 2.844 1.00 87.88 68 LEU A O 1
ATOM 564 N N . PHE A 1 69 ? -3.071 -12.933 1.077 1.00 93.38 69 PHE A N 1
ATOM 565 C CA . PHE A 1 69 ? -4.299 -12.877 1.853 1.00 93.38 69 PHE A CA 1
ATOM 566 C C . PHE A 1 69 ? -5.242 -13.984 1.387 1.00 93.38 69 PHE A C 1
ATOM 568 O O . PHE A 1 69 ? -5.351 -14.218 0.179 1.00 93.38 69 PHE A O 1
ATOM 575 N N . PRO A 1 70 ? -5.940 -14.663 2.312 1.00 95.38 70 PRO A N 1
ATOM 576 C CA . PRO A 1 70 ? -7.036 -15.544 1.947 1.00 95.38 70 PRO A CA 1
ATOM 577 C C . PRO A 1 70 ? -8.115 -14.798 1.151 1.00 95.38 70 PRO A C 1
ATOM 579 O O . PRO A 1 70 ? -8.245 -13.571 1.214 1.00 95.38 70 PRO A O 1
ATOM 582 N N . LYS A 1 71 ? -8.936 -15.553 0.419 1.00 95.00 71 LYS A N 1
ATOM 583 C CA . LYS A 1 71 ? -10.078 -14.994 -0.310 1.00 95.00 71 LYS A CA 1
ATOM 584 C C . LYS A 1 71 ? -11.016 -14.256 0.657 1.00 95.00 71 LYS A C 1
ATOM 586 O O . LYS A 1 71 ? -11.344 -14.790 1.710 1.00 95.00 71 LYS A O 1
ATOM 591 N N . ALA A 1 72 ? -11.465 -13.060 0.260 1.00 94.31 72 ALA A N 1
ATOM 592 C CA . ALA A 1 72 ? -12.404 -12.220 1.017 1.00 94.31 72 ALA A CA 1
ATOM 593 C C . ALA A 1 72 ? -11.941 -11.846 2.444 1.00 94.31 72 ALA A C 1
ATOM 595 O O . ALA A 1 72 ? -12.763 -11.677 3.337 1.00 94.31 72 ALA A O 1
ATOM 596 N N . HIS A 1 73 ? -10.628 -11.714 2.661 1.00 94.69 73 HIS A N 1
ATOM 597 C CA . HIS A 1 73 ? -10.069 -11.377 3.974 1.00 94.69 73 HIS A CA 1
ATOM 598 C C . HIS A 1 73 ? -9.941 -9.866 4.247 1.00 94.69 73 HIS A C 1
ATOM 600 O O . HIS A 1 73 ? -9.975 -9.445 5.400 1.00 94.69 73 HIS A O 1
ATOM 606 N N . LEU A 1 74 ? -9.778 -9.039 3.209 1.00 95.31 74 LEU A N 1
ATOM 607 C CA . LEU A 1 74 ? -9.545 -7.598 3.352 1.00 95.31 74 LEU A CA 1
ATOM 608 C C . LEU A 1 74 ? -10.827 -6.797 3.106 1.00 95.31 74 LEU A C 1
ATOM 610 O O . LEU A 1 74 ? -11.485 -6.982 2.084 1.00 95.31 74 LEU A O 1
ATOM 614 N N . HIS A 1 75 ? -11.134 -5.866 4.012 1.00 95.50 75 HIS A N 1
ATOM 615 C CA . HIS A 1 75 ? -12.267 -4.941 3.876 1.00 95.50 75 HIS A CA 1
ATOM 616 C C . HIS A 1 75 ? -11.923 -3.699 3.045 1.00 95.50 75 HIS A C 1
ATOM 618 O O . HIS A 1 75 ? -12.772 -3.176 2.328 1.00 95.50 75 HIS A O 1
ATOM 624 N N . LEU A 1 76 ? -10.682 -3.219 3.152 1.00 95.50 76 LEU A N 1
ATOM 625 C CA . LEU A 1 76 ? -10.194 -2.024 2.472 1.00 95.50 76 LEU A CA 1
ATOM 626 C C . LEU A 1 76 ? -8.744 -2.243 2.044 1.00 95.50 76 LEU A C 1
ATOM 628 O O . LEU A 1 76 ? -7.944 -2.794 2.800 1.00 95.50 76 LEU A O 1
ATOM 632 N N . VAL A 1 77 ? -8.415 -1.795 0.831 1.00 95.31 77 VAL A N 1
ATOM 633 C CA . VAL A 1 77 ? -7.050 -1.797 0.295 1.00 95.31 77 VAL A CA 1
ATOM 634 C C . VAL A 1 77 ? -6.695 -0.379 -0.130 1.00 95.31 77 VAL A C 1
ATOM 636 O O . VAL A 1 77 ? -7.449 0.259 -0.862 1.00 95.31 77 VAL A O 1
ATOM 639 N N . TYR A 1 78 ? -5.544 0.103 0.330 1.00 95.06 78 TYR A N 1
ATOM 640 C CA . TYR A 1 78 ? -5.000 1.408 -0.022 1.00 95.06 78 TYR A CA 1
ATOM 641 C C . TYR A 1 78 ? -3.670 1.236 -0.750 1.00 95.06 78 TYR A C 1
ATOM 643 O O . TYR A 1 78 ? -2.825 0.442 -0.339 1.00 95.06 78 TYR A O 1
ATOM 651 N N . SER A 1 79 ? -3.489 1.991 -1.830 1.00 94.06 79 SER A N 1
ATOM 652 C CA . SER A 1 79 ? -2.290 1.960 -2.659 1.00 94.0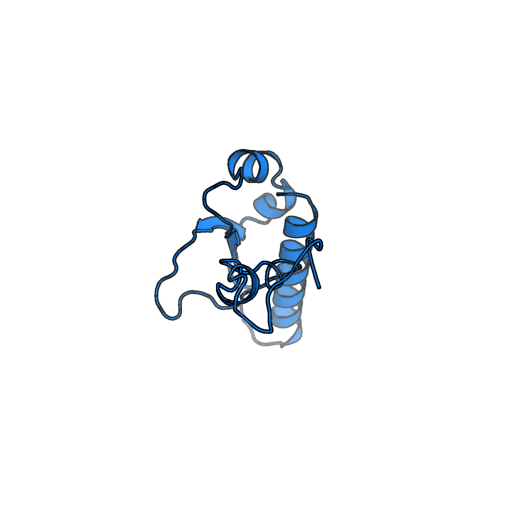6 79 SER A CA 1
ATOM 653 C C . SER A 1 79 ? -1.980 3.375 -3.129 1.00 94.06 79 SER A C 1
ATOM 655 O O . SER A 1 79 ? -2.851 4.043 -3.679 1.00 94.06 79 SER A O 1
ATOM 657 N N . SER A 1 80 ? -0.749 3.837 -2.922 1.00 93.81 80 SER A N 1
ATOM 658 C CA . SER A 1 80 ? -0.323 5.191 -3.282 1.00 93.81 80 SER A CA 1
ATOM 659 C C . SER A 1 80 ? 1.095 5.158 -3.830 1.00 93.81 80 SER A C 1
ATOM 661 O O . SER A 1 80 ? 1.971 4.544 -3.225 1.00 93.81 80 SER A O 1
ATOM 663 N N . PHE A 1 81 ? 1.300 5.772 -4.999 1.00 91.62 81 PHE A N 1
ATOM 664 C CA . PHE A 1 81 ? 2.584 5.820 -5.714 1.00 91.62 81 PHE A CA 1
ATOM 665 C C . PHE A 1 81 ? 3.295 4.462 -5.881 1.00 91.62 81 PHE A C 1
ATOM 667 O O . PHE A 1 81 ? 4.524 4.406 -5.884 1.00 91.62 81 PHE A O 1
ATOM 674 N N . SER A 1 82 ? 2.548 3.372 -6.051 1.00 90.06 82 SER A N 1
ATOM 675 C CA . SER A 1 82 ? 3.106 2.028 -6.272 1.00 90.06 82 SER A CA 1
ATOM 676 C C . SER A 1 82 ? 2.690 1.392 -7.602 1.00 90.06 82 SER A C 1
ATOM 678 O O . SER A 1 82 ? 3.421 0.559 -8.128 1.00 90.06 82 SER A O 1
ATOM 680 N N . LEU A 1 83 ? 1.542 1.780 -8.170 1.00 90.88 8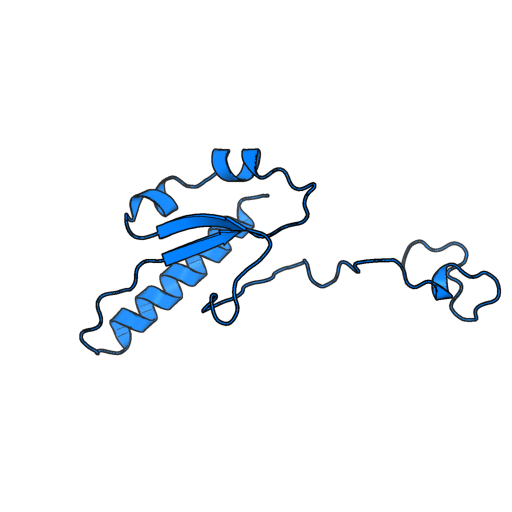3 LEU A N 1
ATOM 681 C CA . LEU A 1 83 ? 0.973 1.132 -9.361 1.00 90.88 83 LEU A CA 1
ATOM 682 C C . LEU A 1 83 ? 1.672 1.526 -10.665 1.00 90.88 83 LEU A C 1
ATOM 684 O O . LEU A 1 83 ? 1.563 0.809 -11.654 1.00 90.88 83 LEU A O 1
ATOM 688 N N . GLN A 1 84 ? 2.402 2.643 -10.672 1.00 91.19 84 GLN A N 1
ATOM 689 C CA . GLN A 1 84 ? 3.205 3.055 -11.822 1.00 91.19 84 GLN A CA 1
ATOM 690 C C . GLN A 1 84 ? 4.466 2.195 -12.005 1.00 91.19 84 GLN A C 1
ATOM 692 O O . GLN A 1 84 ? 5.079 2.213 -13.070 1.00 91.19 84 GLN A O 1
ATOM 697 N N . CYS A 1 85 ? 4.866 1.441 -10.978 1.00 89.44 85 CYS A N 1
ATOM 698 C CA . CYS A 1 85 ? 6.016 0.551 -11.041 1.00 89.44 85 CYS A CA 1
ATOM 699 C C . CYS A 1 85 ? 5.621 -0.750 -11.746 1.00 89.44 85 CYS A C 1
ATOM 701 O O . CYS A 1 85 ? 4.989 -1.626 -11.154 1.00 89.44 85 CYS A O 1
ATOM 703 N N . LEU A 1 86 ? 6.005 -0.884 -13.016 1.00 91.88 86 LEU A N 1
ATOM 704 C CA . LEU A 1 86 ? 5.800 -2.121 -13.766 1.00 91.88 86 LEU A CA 1
ATOM 705 C C . LEU A 1 86 ? 6.582 -3.281 -13.133 1.00 91.88 86 LEU A C 1
ATOM 707 O O . LEU A 1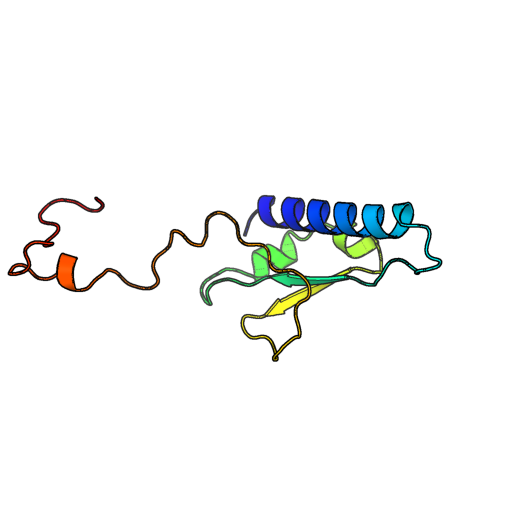 86 ? 7.701 -3.107 -12.652 1.00 91.88 86 LEU A O 1
ATOM 711 N N . SER A 1 87 ? 6.006 -4.484 -13.174 1.00 92.31 87 SER A N 1
ATOM 712 C CA . SER A 1 87 ? 6.652 -5.699 -12.653 1.00 92.31 87 SER A CA 1
ATOM 713 C C . SER A 1 87 ? 7.869 -6.125 -13.474 1.00 92.31 87 SER A C 1
ATOM 715 O O . SER A 1 87 ? 8.807 -6.713 -12.940 1.00 92.31 87 SER A O 1
ATOM 717 N N . LYS A 1 88 ? 7.846 -5.831 -14.775 1.00 93.62 88 LYS A N 1
ATOM 718 C CA . LYS A 1 88 ? 8.950 -6.022 -15.708 1.00 93.62 88 LYS A CA 1
ATOM 719 C C . LYS A 1 88 ? 8.915 -4.941 -16.781 1.00 93.62 88 LYS A C 1
ATOM 721 O O . LYS A 1 88 ? 7.866 -4.359 -17.056 1.00 93.62 88 LYS A O 1
ATOM 726 N N . VAL A 1 89 ? 10.060 -4.709 -17.407 1.00 94.50 89 VAL A N 1
ATOM 727 C CA . VAL A 1 89 ? 10.139 -3.892 -18.622 1.00 94.50 89 VAL A CA 1
ATOM 728 C C . VAL A 1 89 ? 9.436 -4.650 -19.764 1.00 94.50 89 VAL A C 1
ATOM 730 O O . VAL A 1 89 ? 9.663 -5.858 -19.878 1.00 94.50 89 VAL A O 1
ATOM 733 N N . PRO A 1 90 ? 8.588 -3.998 -20.587 1.00 95.19 90 PRO A N 1
ATOM 734 C CA . PRO A 1 90 ? 8.018 -4.627 -21.780 1.00 95.19 90 PRO A CA 1
ATOM 735 C C . PRO A 1 90 ? 9.119 -5.164 -22.704 1.00 95.19 90 PRO A C 1
ATOM 737 O O . PRO A 1 90 ? 10.140 -4.512 -22.912 1.00 95.19 90 PRO A O 1
ATOM 740 N N . GLU A 1 91 ? 8.948 -6.364 -23.246 1.00 95.75 91 GLU A N 1
ATOM 741 C CA . GLU A 1 91 ? 10.013 -7.030 -24.013 1.00 95.75 91 GLU A CA 1
ATOM 742 C C . GLU A 1 91 ? 10.256 -6.324 -25.355 1.00 95.75 91 GLU A C 1
ATOM 744 O O . GLU A 1 91 ? 11.388 -6.204 -25.824 1.00 95.75 91 GLU A O 1
ATOM 749 N N . GLU A 1 92 ? 9.204 -5.740 -25.918 1.00 96.19 92 GLU A N 1
ATOM 750 C CA . GLU A 1 92 ? 9.196 -5.037 -27.194 1.00 96.19 92 GLU A CA 1
ATOM 751 C C . GLU A 1 92 ? 10.028 -3.753 -27.167 1.00 96.19 92 GLU A C 1
ATOM 753 O O . GLU A 1 92 ? 10.501 -3.322 -28.217 1.00 96.19 92 GLU A O 1
ATOM 758 N N . VAL A 1 93 ? 10.217 -3.129 -25.996 1.00 95.88 93 VAL A N 1
ATOM 759 C CA . VAL A 1 93 ? 11.068 -1.931 -25.884 1.00 95.88 93 VAL A CA 1
ATOM 760 C C . VAL A 1 93 ? 12.556 -2.275 -25.799 1.00 95.88 93 VAL A C 1
ATOM 762 O O . VAL A 1 93 ? 13.404 -1.403 -26.010 1.00 95.88 93 VAL A O 1
ATOM 765 N N . LEU A 1 94 ? 12.874 -3.542 -25.512 1.00 94.19 94 LEU A N 1
ATOM 766 C CA . LEU A 1 94 ? 14.235 -4.076 -25.436 1.00 94.19 94 LEU A CA 1
ATOM 767 C C . LEU A 1 94 ? 14.703 -4.668 -26.774 1.00 94.19 94 LEU A C 1
ATOM 769 O O . LEU A 1 94 ? 15.907 -4.697 -27.040 1.00 94.19 94 LEU A O 1
ATOM 773 N N . ASP A 1 95 ? 13.773 -5.118 -27.615 1.00 96.44 95 ASP A N 1
ATOM 774 C CA . ASP A 1 95 ? 14.070 -5.677 -28.933 1.00 96.44 95 ASP A CA 1
ATOM 775 C C . ASP A 1 95 ? 14.476 -4.583 -29.932 1.00 96.44 95 ASP A C 1
ATOM 777 O O . ASP A 1 95 ? 13.711 -3.669 -30.216 1.00 96.44 95 ASP A O 1
ATOM 781 N N . ARG A 1 96 ? 15.674 -4.703 -30.520 1.00 96.00 96 ARG A N 1
ATOM 782 C CA . ARG A 1 96 ? 16.203 -3.747 -31.511 1.00 96.00 96 ARG A CA 1
ATOM 783 C C . ARG A 1 96 ? 15.458 -3.767 -32.846 1.00 96.00 96 ARG A C 1
ATOM 785 O O . ARG A 1 96 ? 15.561 -2.798 -33.593 1.00 96.00 96 ARG A O 1
ATOM 792 N N . ASN 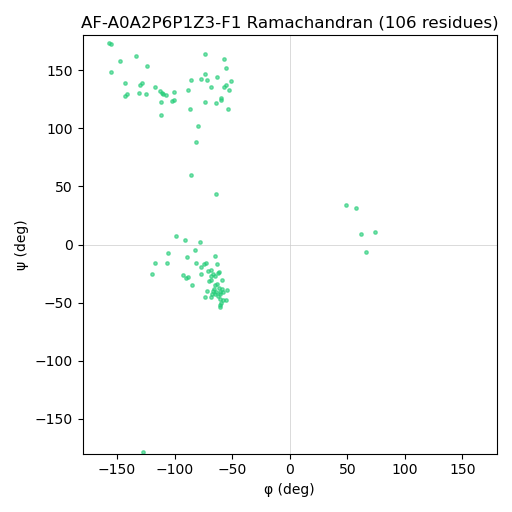A 1 97 ? 14.767 -4.861 -33.157 1.00 97.00 97 ASN A N 1
ATOM 793 C CA . ASN A 1 97 ? 13.994 -5.009 -34.390 1.00 97.00 97 ASN A CA 1
ATOM 794 C C . ASN A 1 97 ? 12.546 -4.521 -34.233 1.00 97.00 97 ASN A C 1
ATOM 796 O O . ASN A 1 97 ? 11.828 -4.390 -35.223 1.00 97.00 97 ASN A O 1
ATOM 800 N N . SER A 1 98 ? 12.114 -4.254 -33.000 1.00 97.06 98 SER A N 1
ATOM 801 C CA . SER A 1 98 ? 10.764 -3.801 -32.693 1.00 97.06 98 SER A CA 1
ATOM 802 C C . SER A 1 98 ? 10.582 -2.316 -33.032 1.00 97.06 98 SER A C 1
ATOM 804 O O . SER A 1 98 ? 11.467 -1.502 -32.749 1.00 97.06 98 SER A O 1
ATOM 806 N N . PRO A 1 99 ? 9.409 -1.907 -33.554 1.00 95.69 99 PRO A N 1
ATOM 807 C CA . PRO A 1 99 ? 9.084 -0.490 -33.720 1.00 95.69 99 PRO A CA 1
ATOM 808 C C . PRO A 1 99 ? 9.009 0.266 -32.381 1.00 95.69 99 PRO A C 1
ATOM 810 O O . PRO A 1 99 ? 9.067 1.492 -32.372 1.00 95.69 99 PRO A O 1
ATOM 813 N N . ALA A 1 100 ? 8.892 -0.449 -31.256 1.00 96.38 100 ALA A N 1
ATOM 814 C CA . ALA A 1 100 ? 8.879 0.114 -29.908 1.00 96.38 100 ALA A CA 1
ATOM 815 C C . ALA A 1 100 ? 10.277 0.196 -29.259 1.00 96.38 100 ALA A C 1
ATOM 817 O O . ALA A 1 100 ? 10.375 0.583 -28.094 1.00 96.38 100 ALA A O 1
ATOM 818 N N . TRP A 1 101 ? 11.352 -0.158 -29.977 1.00 96.12 101 TRP A N 1
ATOM 819 C CA . TRP A 1 101 ? 12.716 -0.156 -29.445 1.00 96.12 101 TRP A CA 1
ATOM 820 C C . TRP A 1 101 ? 13.102 1.197 -28.831 1.00 96.12 101 TRP A C 1
ATOM 822 O O . TRP A 1 101 ? 13.229 2.205 -29.535 1.00 96.12 101 TRP A O 1
ATOM 832 N N . ASN A 1 102 ? 13.377 1.225 -27.523 1.00 95.12 102 ASN A N 1
ATOM 833 C CA . ASN A 1 102 ? 13.667 2.471 -26.814 1.00 95.12 102 ASN A CA 1
ATOM 834 C C . ASN A 1 102 ? 15.152 2.874 -26.903 1.00 95.12 102 ASN A C 1
ATOM 836 O O . ASN A 1 102 ? 15.873 2.954 -25.906 1.00 95.12 102 ASN A O 1
ATOM 840 N N . LYS A 1 103 ? 15.654 3.086 -28.124 1.00 94.12 103 LYS A N 1
ATOM 841 C CA . LYS A 1 103 ? 17.073 3.389 -28.361 1.00 94.12 103 LYS A CA 1
ATOM 842 C C . LYS A 1 103 ? 17.487 4.721 -27.727 1.00 94.12 103 LYS A C 1
ATOM 844 O O . LYS A 1 103 ? 17.007 5.783 -28.113 1.00 94.12 103 LYS A O 1
ATOM 849 N N . GLY A 1 104 ? 18.475 4.672 -26.832 1.00 94.19 104 GLY A N 1
ATOM 850 C CA . GLY A 1 104 ? 19.131 5.866 -26.285 1.00 94.19 104 GLY A CA 1
ATOM 851 C C . GLY A 1 104 ? 18.293 6.655 -25.274 1.00 94.19 104 GLY A C 1
ATOM 852 O O . GLY A 1 104 ? 18.684 7.759 -24.908 1.00 94.19 104 GLY A O 1
ATOM 853 N N . ARG A 1 105 ? 17.166 6.103 -24.811 1.00 94.44 105 ARG A N 1
ATOM 854 C CA . ARG A 1 105 ? 16.336 6.681 -23.748 1.00 94.44 105 ARG A CA 1
ATOM 855 C C . ARG A 1 105 ? 16.166 5.667 -22.621 1.00 94.44 105 ARG A C 1
ATOM 857 O O . ARG A 1 105 ? 16.248 4.463 -22.838 1.00 94.44 105 ARG A O 1
ATOM 864 N N . ILE A 1 106 ? 15.930 6.168 -21.412 1.00 89.81 106 ILE A N 1
ATOM 865 C CA . ILE A 1 106 ? 15.726 5.349 -20.203 1.00 89.81 106 ILE A CA 1
ATOM 866 C C . ILE A 1 106 ? 14.260 5.311 -19.752 1.00 89.81 106 ILE A C 1
ATOM 868 O O . ILE A 1 106 ? 13.903 4.561 -18.852 1.00 89.81 106 ILE A O 1
ATOM 872 N N . HIS A 1 107 ? 13.417 6.122 -20.389 1.00 88.56 107 HIS A N 1
ATOM 873 C CA . HIS A 1 107 ? 11.979 6.221 -20.178 1.00 88.56 107 HIS A CA 1
ATOM 874 C C . HIS A 1 107 ? 11.329 6.760 -21.466 1.00 88.56 107 HIS A C 1
ATOM 876 O O . HIS A 1 107 ? 12.060 7.109 -22.400 1.00 88.56 107 HIS A O 1
ATOM 882 N N . TYR A 1 108 ? 9.995 6.778 -21.539 1.00 83.62 108 TYR A N 1
ATOM 883 C CA . TYR A 1 108 ? 9.269 7.386 -22.661 1.00 83.62 108 TYR A CA 1
ATOM 884 C C . TYR A 1 108 ? 9.410 8.911 -22.682 1.00 83.62 108 TYR A C 1
ATOM 886 O O . TYR A 1 108 ? 9.426 9.508 -21.577 1.00 83.62 108 TYR A O 1
#

Nearest PDB structures (foldseek):
  9isr-assembly2_D  TM=3.765E-01  e=5.982E+00  Homo sapiens
  9iuo-assembly1_A  TM=3.733E-01  e=8.978E+00  Homo sapiens